Protein AF-A0A353BH36-F1 (afdb_monomer)

Structure (mmCIF, N/CA/C/O backbone):
data_AF-A0A353BH36-F1
#
_entry.id   AF-A0A353BH36-F1
#
loop_
_atom_site.group_PDB
_atom_site.id
_atom_site.type_symbol
_atom_site.label_atom_id
_atom_site.label_alt_id
_atom_site.label_comp_id
_at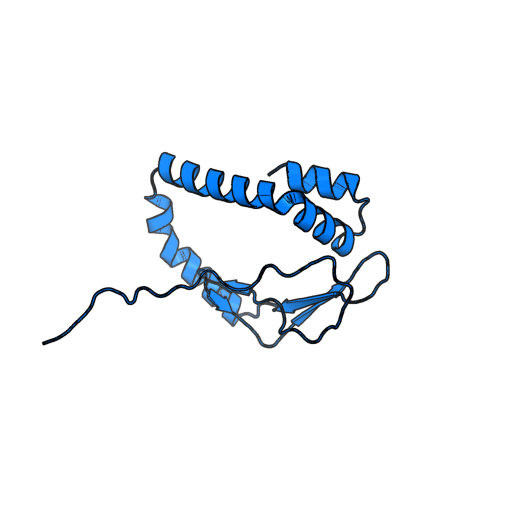om_site.label_asym_id
_atom_site.label_entity_id
_atom_site.label_seq_id
_atom_site.pdbx_PDB_ins_code
_atom_site.Cartn_x
_atom_site.Cartn_y
_atom_site.Cartn_z
_atom_site.occupancy
_atom_site.B_iso_or_equiv
_atom_site.auth_seq_id
_atom_site.auth_comp_id
_atom_site.auth_asym_id
_atom_site.auth_atom_id
_atom_site.pdbx_PDB_model_num
ATOM 1 N N . MET A 1 1 ? -20.982 -19.416 -39.577 1.00 35.62 1 MET A N 1
ATOM 2 C CA . MET A 1 1 ? -19.898 -19.765 -38.632 1.00 35.62 1 MET A CA 1
ATOM 3 C C . MET A 1 1 ? -19.247 -18.453 -38.212 1.00 35.62 1 MET A C 1
ATOM 5 O O . MET A 1 1 ? -18.626 -17.829 -39.051 1.00 35.62 1 MET A O 1
ATOM 9 N N . LEU A 1 2 ? -19.695 -17.855 -37.098 1.00 30.67 2 LEU A N 1
ATOM 10 C CA . LEU A 1 2 ? -19.092 -18.008 -35.753 1.00 30.67 2 LEU A CA 1
ATOM 11 C C . LEU A 1 2 ? -17.719 -17.292 -35.734 1.00 30.67 2 LEU A C 1
ATOM 13 O O . LEU A 1 2 ? -16.803 -17.806 -36.352 1.00 30.67 2 LEU A O 1
ATOM 17 N N . ARG A 1 3 ? -17.492 -16.140 -35.085 1.00 31.30 3 ARG A N 1
ATOM 18 C CA . ARG A 1 3 ? -18.034 -15.600 -33.825 1.00 31.30 3 ARG A CA 1
ATOM 19 C C . ARG A 1 3 ? -17.954 -14.065 -33.787 1.00 31.30 3 ARG A C 1
ATOM 21 O O . ARG A 1 3 ? -17.178 -13.445 -34.497 1.00 31.30 3 ARG A O 1
ATOM 28 N N . ASP A 1 4 ? -18.821 -13.527 -32.944 1.00 31.80 4 ASP A N 1
ATOM 29 C CA . ASP A 1 4 ? -19.150 -12.134 -32.667 1.00 31.80 4 ASP A CA 1
ATOM 30 C C . ASP A 1 4 ? -18.172 -11.564 -31.615 1.00 31.80 4 ASP A C 1
ATOM 32 O O . ASP A 1 4 ? -18.206 -11.978 -30.455 1.00 31.80 4 ASP A O 1
ATOM 36 N N . ASP A 1 5 ? -17.299 -10.629 -32.009 1.00 35.75 5 ASP A N 1
ATOM 37 C CA . ASP A 1 5 ? -16.297 -9.946 -31.159 1.00 35.75 5 ASP A CA 1
ATOM 38 C C . ASP A 1 5 ? -16.919 -8.864 -30.245 1.00 35.75 5 ASP A C 1
ATOM 40 O O . ASP A 1 5 ? -16.358 -7.798 -29.990 1.00 35.75 5 ASP A O 1
ATOM 44 N N . ARG A 1 6 ? -18.109 -9.144 -29.704 1.00 33.62 6 ARG A N 1
ATOM 45 C CA . ARG A 1 6 ? -18.840 -8.292 -28.746 1.00 33.62 6 ARG A CA 1
ATOM 46 C C . ARG A 1 6 ? -18.813 -8.837 -27.315 1.00 33.62 6 ARG A C 1
ATOM 48 O O . ARG A 1 6 ? -19.703 -8.549 -26.516 1.00 33.62 6 ARG A O 1
ATOM 55 N N . GLN A 1 7 ? -17.782 -9.607 -26.967 1.00 31.92 7 GLN A N 1
ATOM 56 C CA . GLN A 1 7 ? -17.589 -10.180 -25.629 1.00 31.92 7 GLN A CA 1
ATOM 57 C C . GLN A 1 7 ? -16.200 -9.884 -25.043 1.00 31.92 7 GLN A C 1
ATOM 59 O O . GLN A 1 7 ? -15.521 -10.766 -24.532 1.00 31.92 7 GLN A O 1
ATOM 64 N N . THR A 1 8 ? -15.787 -8.619 -25.010 1.00 34.72 8 THR A N 1
ATOM 65 C CA . THR A 1 8 ? -14.917 -8.137 -23.923 1.00 34.72 8 THR A CA 1
ATOM 66 C C . THR A 1 8 ? -15.793 -7.399 -22.924 1.00 34.72 8 THR A C 1
ATOM 68 O O . THR A 1 8 ? -16.012 -6.190 -22.946 1.00 34.72 8 THR A O 1
ATOM 71 N N . ALA A 1 9 ? -16.403 -8.236 -22.090 1.00 31.89 9 ALA A N 1
ATOM 72 C CA . ALA A 1 9 ? -17.323 -7.904 -21.030 1.00 31.89 9 ALA A CA 1
ATOM 73 C C . ALA A 1 9 ? -16.784 -6.796 -20.113 1.00 31.89 9 ALA A C 1
ATOM 75 O O . ALA A 1 9 ? -15.785 -6.962 -19.417 1.00 31.89 9 ALA A O 1
ATOM 76 N N . ARG A 1 10 ? -17.529 -5.689 -20.068 1.00 33.72 10 ARG A N 1
ATOM 77 C CA . ARG A 1 10 ? -18.144 -5.154 -18.842 1.00 33.72 10 ARG A CA 1
ATOM 78 C C . ARG A 1 10 ? -17.588 -5.781 -17.544 1.00 33.72 10 ARG A C 1
ATOM 80 O O . ARG A 1 10 ? -18.166 -6.726 -17.018 1.00 33.72 10 ARG A O 1
ATOM 87 N N . ARG A 1 11 ? -16.497 -5.233 -17.002 1.00 39.19 11 ARG A N 1
ATOM 88 C CA . ARG A 1 11 ? -16.078 -5.412 -15.596 1.00 39.19 11 ARG A CA 1
ATOM 89 C C . ARG A 1 11 ? -15.644 -4.061 -15.028 1.00 39.19 11 ARG A C 1
ATOM 91 O O . ARG A 1 11 ? -14.475 -3.835 -14.748 1.00 39.19 11 ARG A O 1
ATOM 98 N N . SER A 1 12 ? -16.592 -3.137 -14.921 1.00 37.59 12 SER A N 1
ATOM 99 C CA . SER A 1 12 ? -16.407 -1.844 -14.245 1.00 37.59 12 SER A CA 1
ATOM 100 C C . SER A 1 12 ? -17.542 -1.566 -13.255 1.00 37.59 12 SER A C 1
ATOM 102 O O . SER A 1 12 ? -17.963 -0.427 -13.087 1.00 37.59 12 SER A O 1
ATOM 104 N N . GLY A 1 13 ? -18.074 -2.621 -12.637 1.00 40.66 13 GLY A N 1
ATOM 105 C CA . GLY A 1 13 ? -19.010 -2.531 -11.522 1.00 40.66 13 GLY A CA 1
ATOM 106 C C . GLY A 1 13 ? -18.461 -3.333 -10.346 1.00 40.66 13 GLY A C 1
ATOM 107 O O . GLY A 1 13 ? -18.051 -4.469 -10.562 1.00 40.66 13 GLY A O 1
ATOM 108 N N . GLN A 1 14 ? -18.498 -2.728 -9.151 1.00 38.50 14 GLN A N 1
ATOM 109 C CA . GLN A 1 14 ? -18.040 -3.212 -7.8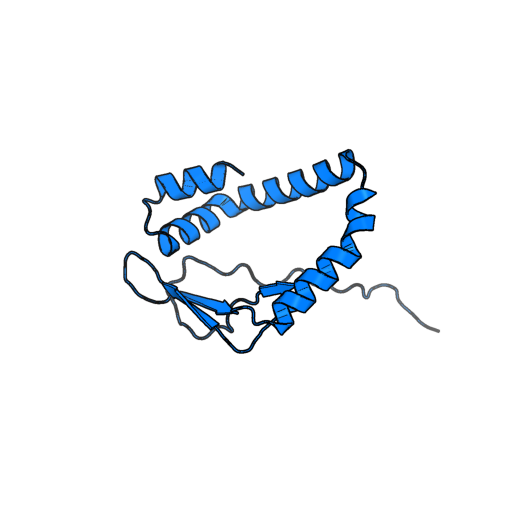30 1.00 38.50 14 GLN A CA 1
ATOM 110 C C . GLN A 1 14 ? -16.538 -2.964 -7.566 1.00 38.50 14 GLN A C 1
ATOM 112 O O . GLN A 1 14 ? -15.684 -3.447 -8.295 1.00 38.50 14 GLN A O 1
ATOM 117 N N . THR A 1 15 ? -16.108 -2.202 -6.553 1.00 40.12 15 THR A N 1
ATOM 118 C CA . THR A 1 15 ? -16.761 -1.863 -5.276 1.00 40.12 15 THR A CA 1
ATOM 119 C C . THR A 1 15 ? -16.186 -0.534 -4.773 1.00 40.12 15 THR A C 1
ATOM 121 O O . THR A 1 15 ? -15.035 -0.485 -4.342 1.00 40.12 15 THR A O 1
ATOM 124 N N . GLU A 1 16 ? -16.953 0.551 -4.837 1.00 38.50 16 GLU A N 1
ATOM 125 C CA . GLU A 1 16 ? -16.663 1.725 -4.012 1.00 38.50 16 GLU A CA 1
ATOM 126 C C . GLU A 1 16 ? -17.133 1.355 -2.603 1.00 38.50 16 GLU A C 1
ATOM 128 O O . GLU A 1 16 ? -18.327 1.341 -2.317 1.00 38.50 16 GLU A O 1
ATOM 133 N N . ARG A 1 17 ? -16.202 0.863 -1.777 1.00 54.22 17 ARG A N 1
ATOM 134 C CA . ARG A 1 17 ? -16.490 0.568 -0.373 1.00 54.22 17 ARG A CA 1
ATOM 135 C C . ARG A 1 17 ? -16.636 1.899 0.349 1.00 54.22 17 ARG A C 1
ATOM 137 O O . ARG A 1 17 ? -15.724 2.720 0.311 1.00 54.22 17 ARG A O 1
ATOM 144 N N . ASP A 1 18 ? -17.796 2.111 0.956 1.00 48.66 18 ASP A N 1
ATOM 145 C CA . ASP A 1 18 ? -18.054 3.282 1.779 1.00 48.66 18 ASP A CA 1
ATOM 146 C C . ASP A 1 18 ? -17.320 3.139 3.119 1.00 48.66 18 ASP A C 1
ATOM 148 O O . ASP A 1 18 ? -17.819 2.534 4.070 1.00 48.66 18 ASP A O 1
ATOM 152 N N . TRP A 1 19 ? -16.116 3.707 3.174 1.00 51.41 19 TRP A N 1
ATOM 153 C CA . TRP A 1 19 ? -15.245 3.738 4.351 1.00 51.41 19 TRP A CA 1
ATOM 154 C C . TRP A 1 19 ? -15.847 4.497 5.551 1.00 51.41 19 TRP A C 1
ATOM 156 O O . TRP A 1 19 ? -15.300 4.407 6.654 1.00 51.41 19 TRP A O 1
ATOM 166 N N . ASN A 1 20 ? -16.953 5.234 5.354 1.00 46.06 20 ASN A N 1
ATOM 167 C CA . ASN A 1 20 ? -17.661 5.981 6.400 1.00 46.06 20 ASN A CA 1
ATOM 168 C C . ASN A 1 20 ? -18.847 5.219 7.006 1.00 46.06 20 ASN A C 1
ATOM 170 O O . ASN A 1 20 ? -19.428 5.685 7.990 1.00 46.06 20 ASN A O 1
ATOM 174 N N . SER A 1 21 ? -19.213 4.056 6.465 1.00 49.47 21 SER A N 1
ATOM 175 C CA . SER A 1 21 ? -20.293 3.250 7.027 1.00 49.47 21 SER A CA 1
ATOM 176 C C . SER A 1 21 ? -19.784 2.461 8.239 1.00 49.47 21 SER A C 1
ATOM 178 O O . SER A 1 21 ? -19.097 1.449 8.129 1.00 49.47 21 SER A O 1
ATOM 180 N N . GLY A 1 22 ? -20.084 2.956 9.442 1.00 46.47 22 GLY A N 1
ATOM 181 C CA . GLY A 1 22 ? -19.910 2.193 10.677 1.00 46.47 22 GLY A CA 1
ATOM 182 C C . GLY A 1 22 ? -20.845 0.984 10.664 1.00 46.47 22 GLY A C 1
ATOM 183 O O . GLY A 1 22 ? -21.996 1.094 11.078 1.00 46.47 22 GLY A O 1
ATOM 184 N N . GLY A 1 23 ? -20.389 -0.154 10.134 1.00 37.62 23 GLY A N 1
ATOM 185 C CA . GLY A 1 23 ? -21.239 -1.330 9.974 1.00 37.62 23 GLY A CA 1
ATOM 186 C C . GLY A 1 23 ? -20.498 -2.623 9.629 1.00 37.62 23 GLY A C 1
ATOM 187 O O . GLY A 1 23 ? -20.021 -2.790 8.518 1.00 37.62 23 GLY A O 1
ATOM 188 N N . SER A 1 24 ? -20.540 -3.555 10.587 1.00 37.44 24 SER A N 1
ATOM 189 C CA . SER A 1 24 ? -20.409 -5.021 10.487 1.00 37.44 24 SER A CA 1
ATOM 190 C C . SER A 1 24 ? -19.157 -5.629 9.821 1.00 37.44 24 SER A C 1
ATOM 192 O O . SER A 1 24 ? -19.014 -5.687 8.604 1.00 37.44 24 SER A O 1
ATOM 194 N N . ILE A 1 25 ? -18.343 -6.254 10.677 1.00 48.50 25 ILE A N 1
ATOM 195 C CA . ILE A 1 25 ? -17.156 -7.109 10.459 1.00 48.50 25 ILE A CA 1
ATOM 196 C C . ILE A 1 25 ? -17.364 -8.383 9.596 1.00 48.50 25 ILE A C 1
ATOM 198 O O . ILE A 1 25 ? -16.637 -9.358 9.749 1.00 48.50 25 ILE A O 1
ATOM 202 N N . MET A 1 26 ? -18.353 -8.433 8.700 1.00 44.47 26 MET A N 1
ATOM 203 C CA . MET A 1 26 ? -18.724 -9.661 7.965 1.00 44.47 26 MET A CA 1
ATOM 204 C C . MET A 1 26 ? -18.244 -9.710 6.504 1.00 44.47 26 MET A C 1
ATOM 206 O O . MET A 1 26 ? -18.676 -10.572 5.736 1.00 44.47 26 MET A O 1
ATOM 210 N N . ALA A 1 27 ? -17.346 -8.814 6.089 1.00 56.03 27 ALA A N 1
ATOM 211 C CA . ALA A 1 27 ? -16.743 -8.855 4.759 1.00 56.03 27 ALA A CA 1
ATOM 212 C C . ALA A 1 27 ? -15.368 -9.541 4.807 1.00 56.03 27 ALA A C 1
ATOM 214 O O . ALA A 1 27 ? -14.529 -9.216 5.639 1.00 56.03 27 ALA A O 1
ATOM 215 N N . LYS A 1 28 ? -15.146 -10.493 3.890 1.00 75.25 28 LYS A N 1
ATOM 216 C CA . LYS A 1 28 ? -13.861 -11.167 3.627 1.00 75.25 28 LYS A CA 1
ATOM 217 C C . LYS A 1 28 ? -12.682 -10.194 3.789 1.00 75.25 28 LYS A C 1
ATOM 219 O O . LYS A 1 28 ? -12.682 -9.149 3.134 1.00 75.25 28 LYS A O 1
ATOM 224 N N . ALA A 1 29 ? -11.686 -10.580 4.593 1.00 89.06 29 ALA A N 1
ATOM 225 C CA . ALA A 1 29 ? -10.499 -9.768 4.854 1.00 89.06 29 ALA A CA 1
ATOM 226 C C . ALA A 1 29 ? -9.894 -9.209 3.561 1.00 89.06 29 ALA A C 1
ATOM 228 O O . ALA A 1 29 ? -9.795 -9.910 2.542 1.00 89.06 29 ALA A O 1
ATOM 229 N N . ILE A 1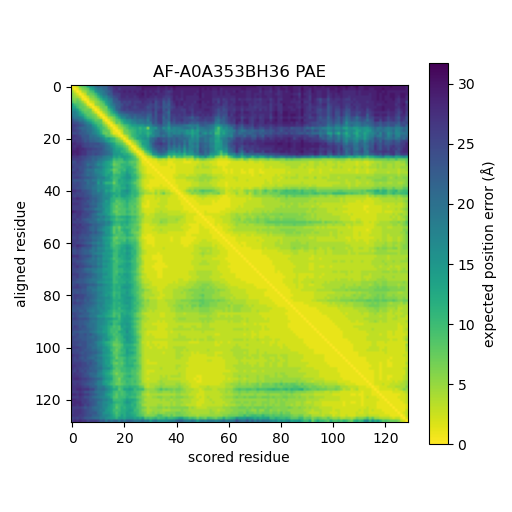 30 ? -9.471 -7.948 3.621 1.00 93.62 30 ILE A N 1
ATOM 230 C CA . ILE A 1 30 ? -8.825 -7.247 2.520 1.00 93.62 30 ILE A CA 1
ATOM 231 C C . ILE A 1 30 ? -7.632 -8.101 2.053 1.00 93.62 30 ILE A C 1
ATOM 233 O O . ILE A 1 30 ? -6.765 -8.463 2.861 1.00 93.62 30 ILE A O 1
ATOM 237 N N . PRO A 1 31 ? -7.601 -8.493 0.767 1.00 95.00 31 PRO A N 1
ATOM 238 C CA . PRO A 1 31 ? -6.520 -9.301 0.225 1.00 95.00 31 PRO A CA 1
ATOM 239 C C . PRO A 1 31 ? -5.228 -8.490 0.162 1.00 95.00 31 PRO A C 1
ATOM 241 O O . PRO A 1 31 ? -5.251 -7.275 -0.038 1.00 95.00 31 PRO A O 1
A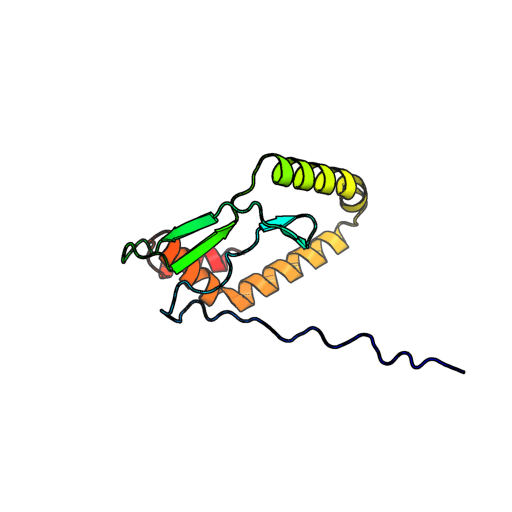TOM 244 N N . MET A 1 32 ? -4.092 -9.180 0.225 1.00 95.56 32 MET A N 1
ATOM 245 C CA . MET A 1 32 ? -2.846 -8.599 -0.275 1.00 95.56 32 MET A CA 1
ATOM 246 C C . MET A 1 32 ? -2.813 -8.710 -1.805 1.00 95.56 32 MET A C 1
ATOM 248 O O . MET A 1 32 ? -3.488 -9.563 -2.388 1.00 95.56 32 MET A O 1
ATOM 252 N N . LEU A 1 33 ? -2.023 -7.864 -2.463 1.00 97.12 33 LEU A N 1
ATOM 253 C CA . LEU A 1 33 ? -1.855 -7.901 -3.915 1.00 97.12 33 LEU A CA 1
ATOM 254 C C . LEU A 1 33 ? -0.456 -8.397 -4.278 1.00 97.12 33 LEU A C 1
ATOM 256 O O . LEU A 1 33 ? 0.538 -7.768 -3.926 1.00 97.12 33 LEU A O 1
ATOM 260 N N . ILE A 1 34 ? -0.388 -9.492 -5.036 1.00 96.75 34 ILE A N 1
ATOM 261 C CA . ILE A 1 34 ? 0.854 -10.058 -5.576 1.00 96.75 34 ILE A CA 1
ATOM 262 C C . ILE A 1 34 ? 0.722 -10.111 -7.096 1.00 96.75 34 ILE A C 1
ATOM 264 O O . ILE A 1 34 ? -0.192 -10.737 -7.630 1.00 96.75 34 ILE A O 1
ATOM 268 N N . ALA A 1 35 ? 1.610 -9.411 -7.809 1.00 94.75 35 ALA A N 1
ATOM 269 C CA . ALA A 1 35 ? 1.576 -9.299 -9.274 1.00 94.75 35 ALA A CA 1
ATOM 270 C C . ALA A 1 35 ? 0.207 -8.848 -9.841 1.00 94.75 35 ALA A C 1
ATOM 272 O O . ALA A 1 35 ? -0.239 -9.326 -10.885 1.00 94.75 35 ALA A O 1
ATOM 273 N N . GLY A 1 36 ? -0.490 -7.955 -9.128 1.00 94.50 36 GLY A N 1
ATOM 274 C CA . GLY A 1 36 ? -1.816 -7.456 -9.516 1.00 94.50 36 GLY A CA 1
ATOM 275 C C . GLY A 1 36 ? -2.973 -8.435 -9.281 1.00 94.50 36 GLY A C 1
ATOM 276 O O . GLY A 1 36 ? -4.068 -8.202 -9.788 1.00 94.50 36 GLY A O 1
ATOM 277 N N . ARG A 1 37 ? -2.754 -9.524 -8.533 1.00 95.56 37 ARG A N 1
ATOM 278 C CA . ARG A 1 37 ? -3.786 -10.503 -8.165 1.00 95.56 37 ARG A CA 1
ATOM 279 C C . ARG A 1 37 ? -3.976 -10.547 -6.655 1.00 95.56 37 ARG A C 1
ATOM 281 O O . ARG A 1 37 ? -3.018 -10.366 -5.907 1.00 95.56 37 ARG A O 1
ATOM 288 N N . GLU A 1 38 ? -5.207 -10.802 -6.228 1.00 95.50 38 GLU A N 1
ATOM 289 C CA . GLU A 1 38 ? -5.529 -11.035 -4.820 1.00 95.50 38 GLU A CA 1
ATOM 290 C C . GLU A 1 38 ? -4.843 -12.308 -4.312 1.00 95.50 38 GLU A C 1
ATOM 292 O O . GLU A 1 38 ? -4.872 -13.343 -4.981 1.00 95.50 38 GLU A O 1
ATOM 297 N N . ALA A 1 39 ? -4.264 -12.232 -3.117 1.00 93.31 39 ALA A N 1
ATOM 298 C CA . ALA A 1 39 ? -3.689 -13.360 -2.401 1.00 93.31 39 ALA A CA 1
ATOM 299 C C . ALA A 1 39 ? -4.153 -13.369 -0.935 1.00 93.31 39 ALA A C 1
ATOM 301 O O . ALA A 1 39 ? -4.406 -12.323 -0.328 1.00 93.31 39 ALA A O 1
ATOM 302 N N . HIS A 1 40 ? -4.258 -14.574 -0.373 1.00 92.19 40 HIS A N 1
ATOM 303 C CA . HIS A 1 40 ? -4.659 -14.824 1.009 1.00 92.19 40 HIS A CA 1
ATOM 304 C C . HIS A 1 40 ? -3.797 -15.942 1.591 1.00 92.19 40 HIS A C 1
ATOM 306 O O . HIS A 1 40 ? -3.647 -16.987 0.968 1.00 92.19 40 HIS A O 1
ATOM 312 N N . SER A 1 41 ? -3.294 -15.743 2.804 1.00 88.06 41 SER A N 1
ATOM 313 C CA . SER A 1 41 ? -2.488 -16.725 3.546 1.00 88.06 41 SER A CA 1
ATOM 314 C C . SER A 1 41 ? -3.300 -17.514 4.586 1.00 88.06 41 SER A C 1
ATOM 316 O O . SER A 1 41 ? -2.757 -18.344 5.311 1.00 88.06 41 SER A O 1
ATOM 318 N N . GLY A 1 42 ? -4.591 -17.192 4.738 1.00 85.69 42 GLY A N 1
ATOM 319 C CA . GLY A 1 42 ? -5.449 -17.684 5.822 1.00 85.69 42 GLY A CA 1
ATOM 320 C C . GLY A 1 42 ? -5.226 -17.000 7.179 1.00 85.69 42 GLY A C 1
ATOM 321 O O . GLY A 1 42 ? -6.033 -17.197 8.081 1.00 85.69 42 GLY A O 1
ATOM 322 N N . LYS A 1 43 ? -4.180 -16.174 7.330 1.00 92.62 43 LYS A N 1
ATOM 323 C CA . LYS A 1 43 ? -3.968 -15.326 8.513 1.00 92.62 43 LYS A CA 1
ATOM 324 C C . LYS A 1 43 ? -4.469 -13.912 8.248 1.00 92.62 43 LYS A C 1
ATOM 326 O O . LYS A 1 43 ? -4.175 -13.344 7.193 1.00 92.62 43 LYS A O 1
ATOM 331 N N . THR A 1 44 ? -5.164 -13.335 9.220 1.00 95.12 44 THR A N 1
ATOM 332 C CA . THR A 1 44 ? -5.670 -11.961 9.156 1.00 95.12 44 THR A CA 1
ATOM 333 C C . THR A 1 44 ? -5.212 -11.142 10.361 1.00 95.12 44 THR A C 1
ATOM 335 O O . THR A 1 44 ? -4.780 -11.691 11.378 1.00 95.12 44 THR A O 1
ATOM 338 N N . LEU A 1 45 ? -5.246 -9.820 10.214 1.00 94.50 45 LEU A N 1
ATOM 339 C CA . LEU A 1 45 ? -4.969 -8.848 11.264 1.00 94.50 45 LEU A CA 1
ATOM 340 C C . LEU A 1 45 ? -6.115 -7.827 11.296 1.00 94.50 45 LEU A C 1
ATOM 342 O O . LEU A 1 45 ? -6.399 -7.232 10.252 1.00 94.50 45 LEU A O 1
ATOM 346 N N . PRO A 1 46 ? -6.758 -7.595 12.454 1.00 94.62 46 PRO A N 1
ATOM 347 C CA . PRO A 1 46 ? -7.751 -6.540 12.578 1.00 94.62 46 PRO A CA 1
ATOM 348 C C . PRO A 1 46 ? -7.085 -5.162 12.523 1.00 94.62 46 PRO A C 1
ATOM 350 O O . PRO A 1 46 ? -6.062 -4.918 13.168 1.00 94.62 46 PRO A O 1
ATOM 353 N N . VAL A 1 47 ? -7.697 -4.247 11.779 1.00 94.06 47 VAL A N 1
ATOM 354 C CA . VAL A 1 47 ? -7.341 -2.828 11.754 1.00 94.06 47 VAL A CA 1
ATOM 355 C C . VAL A 1 47 ? -8.279 -2.099 12.703 1.00 94.06 47 VAL A C 1
ATOM 357 O O . VAL A 1 47 ? -9.502 -2.154 12.560 1.00 94.06 47 VAL A O 1
ATOM 360 N N . LEU A 1 48 ? -7.691 -1.451 13.704 1.00 93.81 48 LEU A N 1
ATOM 361 C CA . LEU A 1 48 ? -8.427 -0.811 14.788 1.00 93.81 48 LEU A CA 1
ATOM 362 C C . LEU A 1 48 ? -8.592 0.679 14.529 1.00 93.81 48 LEU A C 1
ATOM 364 O O . LEU A 1 48 ? -7.643 1.353 14.124 1.00 93.81 48 LEU A O 1
ATOM 368 N N . ASP A 1 49 ? -9.772 1.194 14.846 1.00 92.62 49 ASP A N 1
ATOM 369 C CA . ASP A 1 49 ? -10.003 2.621 14.973 1.00 92.62 49 ASP A CA 1
ATOM 370 C C . ASP A 1 49 ? -9.320 3.085 16.262 1.00 92.62 49 ASP A C 1
ATOM 372 O O . ASP A 1 49 ? -9.655 2.632 17.355 1.00 92.62 49 ASP A O 1
ATOM 376 N N . LYS A 1 50 ? -8.316 3.958 16.163 1.00 92.62 50 LYS A N 1
ATOM 377 C CA . LYS A 1 50 ? -7.543 4.394 17.339 1.00 92.62 50 LYS A CA 1
ATOM 378 C C . LYS A 1 50 ? -8.342 5.267 18.297 1.00 92.62 50 LYS A C 1
ATOM 380 O O . LYS A 1 50 ? -7.891 5.458 19.425 1.00 92.62 50 LYS A O 1
ATOM 385 N N . TYR A 1 51 ? -9.478 5.808 17.861 1.00 91.31 51 TYR A N 1
ATOM 386 C CA . TYR A 1 51 ? -10.340 6.607 18.718 1.00 91.31 51 TYR A CA 1
ATOM 387 C C . TYR A 1 51 ? -11.261 5.732 19.572 1.00 91.31 51 TYR A C 1
ATOM 389 O O . TYR A 1 51 ? -11.343 5.952 20.779 1.00 91.31 51 TYR A O 1
ATOM 397 N N . THR A 1 52 ? -11.929 4.736 18.978 1.00 92.88 52 THR A N 1
ATOM 398 C CA . THR A 1 52 ? -12.874 3.876 19.720 1.00 92.88 52 THR A CA 1
ATOM 399 C C . THR A 1 52 ? -12.238 2.595 20.258 1.00 92.88 52 THR A C 1
ATOM 401 O O . THR A 1 52 ? -12.699 2.055 21.259 1.00 92.88 52 THR A O 1
ATOM 404 N N . GLY A 1 53 ? -11.164 2.120 19.625 1.00 92.06 53 GLY A N 1
ATOM 405 C CA . GLY A 1 53 ? -10.541 0.823 19.889 1.00 92.06 53 GLY A CA 1
ATOM 406 C C . GLY A 1 53 ? -11.184 -0.342 19.130 1.00 92.06 53 GLY A C 1
ATOM 407 O O . GLY A 1 53 ? -10.659 -1.455 19.186 1.00 92.06 53 GLY A O 1
ATOM 408 N N . ASP A 1 54 ? -12.276 -0.105 18.403 1.00 92.88 54 ASP A N 1
ATOM 409 C CA . ASP A 1 54 ? -12.995 -1.152 17.679 1.00 92.88 54 ASP A CA 1
ATOM 410 C C . ASP A 1 54 ? -12.290 -1.514 16.371 1.00 92.88 54 ASP A C 1
ATOM 412 O O . ASP A 1 54 ? -11.740 -0.658 15.672 1.00 92.88 54 ASP A O 1
ATOM 416 N N . ALA A 1 55 ? -12.349 -2.791 15.997 1.00 92.38 55 ALA A N 1
ATOM 417 C CA . ALA A 1 55 ? -11.939 -3.217 14.667 1.00 92.38 55 ALA A CA 1
ATOM 418 C C . ALA A 1 55 ? -12.950 -2.725 13.625 1.00 92.38 55 ALA A C 1
ATOM 420 O O . ALA A 1 55 ? -14.153 -2.942 13.773 1.00 92.38 55 ALA A O 1
ATOM 421 N N . PHE A 1 56 ? -12.458 -2.092 12.560 1.00 89.12 56 PHE A N 1
ATOM 422 C CA . PHE A 1 56 ? -13.302 -1.647 11.448 1.00 89.12 56 PHE A CA 1
ATOM 423 C C . PHE A 1 56 ? -12.996 -2.347 10.125 1.00 89.12 56 PHE A C 1
ATOM 425 O O . PHE A 1 56 ? -13.826 -2.300 9.226 1.00 89.12 56 PHE A O 1
ATOM 432 N N . GLU A 1 57 ? -11.847 -3.012 10.016 1.00 91.44 57 GLU A N 1
ATOM 433 C CA . GLU A 1 57 ? -11.455 -3.823 8.862 1.00 91.44 57 GLU A CA 1
ATOM 434 C C . GLU A 1 57 ? -10.580 -5.003 9.310 1.00 91.44 57 GLU A C 1
ATOM 436 O O . GLU A 1 57 ? -10.022 -5.002 10.409 1.00 91.44 57 GLU A O 1
ATOM 441 N N . GLU A 1 58 ? -10.406 -5.988 8.429 1.00 93.50 58 GLU A N 1
ATOM 442 C CA . GLU A 1 58 ? -9.389 -7.034 8.564 1.00 93.50 58 GLU A CA 1
ATOM 443 C C . GLU A 1 58 ? -8.525 -7.105 7.305 1.00 93.50 58 GLU A C 1
ATOM 445 O O . GLU A 1 58 ? -9.039 -7.057 6.188 1.00 93.50 58 GLU A O 1
ATOM 450 N N . VAL A 1 59 ? -7.212 -7.275 7.465 1.00 95.06 59 VAL A N 1
ATOM 451 C CA . VAL A 1 59 ? -6.259 -7.404 6.351 1.00 95.06 59 VAL A CA 1
ATOM 452 C C . VAL A 1 59 ? -5.582 -8.768 6.358 1.00 95.06 59 VAL A C 1
ATOM 454 O O . VAL A 1 59 ? -5.301 -9.330 7.414 1.00 95.06 59 VAL A O 1
ATOM 457 N N . SER A 1 60 ? -5.293 -9.314 5.177 1.00 95.75 60 SER A N 1
ATOM 458 C CA . SER A 1 60 ? -4.533 -10.563 5.047 1.00 95.75 60 SER A CA 1
ATOM 459 C C . SER A 1 60 ? -3.057 -10.343 5.406 1.00 95.75 60 SER A C 1
ATOM 461 O O . SER A 1 60 ? -2.434 -9.397 4.927 1.00 95.75 60 SER A O 1
ATOM 463 N N . VAL A 1 61 ? -2.469 -11.243 6.197 1.00 95.69 61 VAL A N 1
ATOM 464 C CA . VAL A 1 61 ? -1.066 -11.156 6.645 1.00 95.69 61 VAL A CA 1
ATOM 465 C C . VAL A 1 61 ? -0.196 -12.104 5.832 1.00 95.69 61 VAL A C 1
ATOM 467 O O . VAL A 1 61 ? -0.423 -13.309 5.861 1.00 95.69 61 VAL A O 1
ATOM 470 N N . ALA A 1 62 ? 0.813 -11.601 5.125 1.00 95.62 62 ALA A N 1
ATOM 471 C CA . ALA A 1 62 ? 1.688 -12.446 4.308 1.00 95.62 62 ALA A CA 1
ATOM 472 C C . ALA A 1 62 ? 2.445 -13.493 5.149 1.00 95.62 62 ALA A C 1
ATOM 474 O O . ALA A 1 62 ? 3.013 -13.172 6.196 1.00 95.62 62 ALA A O 1
ATOM 475 N N . GLY A 1 63 ? 2.458 -14.746 4.683 1.00 95.81 63 GLY A N 1
ATOM 476 C CA . GLY A 1 63 ? 3.350 -15.792 5.172 1.00 95.81 63 GLY A CA 1
ATOM 477 C C . GLY A 1 63 ? 4.602 -15.930 4.29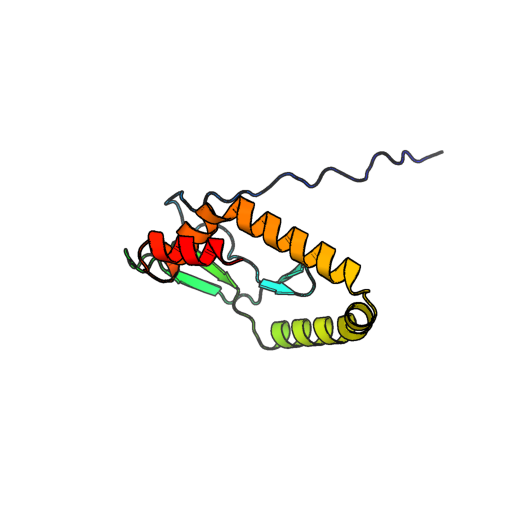6 1.00 95.81 63 GLY A C 1
ATOM 478 O O . GLY A 1 63 ? 4.740 -15.230 3.291 1.00 95.81 63 GLY A O 1
ATOM 479 N N . PRO A 1 64 ? 5.516 -16.860 4.635 1.00 96.44 64 PRO A N 1
ATOM 480 C CA . PRO A 1 64 ? 6.725 -17.096 3.844 1.00 96.44 64 PRO A CA 1
ATOM 481 C C . PRO A 1 64 ? 6.434 -17.398 2.368 1.00 96.44 64 PRO A C 1
ATOM 483 O O . PRO A 1 64 ? 7.109 -16.873 1.491 1.00 96.44 64 PRO A O 1
ATOM 486 N N . ALA A 1 65 ? 5.390 -18.181 2.078 1.00 95.81 65 ALA A N 1
ATOM 487 C CA . ALA A 1 65 ? 5.022 -18.531 0.707 1.00 95.81 65 ALA A CA 1
ATOM 488 C C . ALA A 1 65 ? 4.586 -17.308 -0.118 1.00 95.81 65 ALA A C 1
ATOM 490 O O . ALA A 1 65 ? 4.995 -17.166 -1.268 1.00 95.81 65 ALA A O 1
ATOM 491 N N . GLU A 1 66 ? 3.791 -16.407 0.461 1.00 97.00 66 GLU A N 1
ATOM 492 C CA . GLU A 1 66 ? 3.349 -15.179 -0.210 1.00 97.00 66 GLU A CA 1
ATOM 493 C C . GLU A 1 66 ? 4.518 -14.213 -0.438 1.00 97.00 66 GLU A C 1
ATOM 495 O O . GLU A 1 66 ? 4.596 -13.576 -1.489 1.00 97.00 66 GLU A O 1
ATOM 500 N N . VAL A 1 67 ? 5.458 -14.140 0.509 1.00 96.94 67 VAL A N 1
ATOM 501 C CA . VAL A 1 67 ? 6.684 -13.342 0.357 1.00 96.94 67 VAL A CA 1
ATOM 502 C C . VAL A 1 67 ? 7.535 -13.873 -0.797 1.00 96.94 67 VAL A C 1
ATOM 504 O O . VAL A 1 67 ? 7.906 -13.097 -1.676 1.00 96.94 67 VAL A O 1
ATOM 507 N N . GLU A 1 68 ? 7.775 -15.184 -0.863 1.00 97.75 68 GLU A N 1
ATOM 508 C CA . GLU A 1 68 ? 8.508 -15.808 -1.975 1.00 97.75 68 GLU A CA 1
ATOM 509 C C . GLU A 1 68 ? 7.814 -15.571 -3.326 1.00 97.75 68 GLU A C 1
ATOM 511 O O . GLU A 1 68 ? 8.460 -15.234 -4.321 1.00 97.75 68 GLU A O 1
ATOM 516 N N . GLN A 1 69 ? 6.481 -15.666 -3.374 1.00 96.88 69 GLN A N 1
ATOM 517 C CA . GLN A 1 69 ? 5.709 -15.352 -4.580 1.00 96.88 69 GLN A CA 1
ATOM 518 C C . GLN A 1 69 ? 5.869 -13.886 -5.003 1.00 96.88 69 GLN A C 1
ATOM 520 O O . GLN A 1 69 ? 6.039 -13.607 -6.194 1.00 96.88 69 GLN A O 1
ATOM 525 N N . ALA A 1 70 ? 5.833 -12.951 -4.049 1.00 97.50 70 ALA A N 1
ATOM 526 C CA . ALA A 1 70 ? 6.023 -11.529 -4.311 1.00 97.50 70 ALA A CA 1
ATOM 527 C C . ALA A 1 70 ? 7.436 -11.224 -4.825 1.00 97.50 70 ALA A C 1
ATOM 529 O O . ALA A 1 70 ? 7.577 -10.503 -5.815 1.00 97.50 70 ALA A O 1
ATOM 530 N N . LEU A 1 71 ? 8.466 -11.823 -4.222 1.00 98.19 71 LEU A N 1
ATOM 531 C CA . LEU A 1 71 ? 9.857 -11.681 -4.655 1.00 98.19 71 LEU A CA 1
ATOM 532 C C . LEU A 1 71 ? 10.069 -12.246 -6.061 1.00 98.19 71 LEU A C 1
ATOM 534 O O . LEU A 1 71 ? 10.602 -11.559 -6.933 1.00 98.19 71 LEU A O 1
ATOM 538 N N . ALA A 1 72 ? 9.579 -13.458 -6.321 1.00 98.00 72 ALA A N 1
ATOM 539 C CA . ALA A 1 72 ? 9.679 -14.077 -7.637 1.00 98.00 72 ALA A CA 1
ATOM 540 C C . ALA A 1 72 ? 8.947 -13.261 -8.718 1.00 98.00 72 ALA A C 1
ATOM 542 O O . ALA A 1 72 ? 9.420 -13.162 -9.852 1.00 98.00 72 ALA A O 1
ATOM 543 N N . ALA A 1 73 ? 7.796 -12.666 -8.393 1.00 97.62 73 ALA A N 1
ATOM 544 C CA . ALA A 1 73 ? 7.072 -11.783 -9.305 1.00 97.62 73 ALA A CA 1
ATOM 545 C C . ALA A 1 73 ? 7.818 -10.466 -9.571 1.00 97.62 73 ALA A C 1
ATOM 547 O O . ALA A 1 73 ? 7.844 -9.997 -10.715 1.00 97.62 73 ALA A O 1
ATOM 548 N N . ALA A 1 74 ? 8.433 -9.882 -8.540 1.00 97.38 74 ALA A N 1
ATOM 549 C CA . ALA A 1 74 ? 9.236 -8.673 -8.666 1.00 97.38 74 ALA A CA 1
ATOM 550 C C . ALA A 1 74 ? 10.462 -8.911 -9.561 1.00 97.38 74 ALA A C 1
ATOM 552 O O . ALA A 1 74 ? 10.671 -8.148 -10.505 1.00 97.38 74 ALA A O 1
ATOM 553 N N . GLU A 1 75 ? 11.203 -10.005 -9.347 1.00 98.06 75 GLU A N 1
ATOM 554 C CA . GLU A 1 75 ? 12.378 -10.340 -10.164 1.00 98.06 75 GLU A CA 1
ATOM 555 C C . GLU A 1 75 ? 12.001 -10.559 -11.633 1.00 98.06 75 GLU A C 1
ATOM 557 O O . GLU A 1 75 ? 12.613 -9.983 -12.530 1.00 98.06 75 GLU A O 1
ATOM 562 N N . LYS A 1 76 ? 10.915 -11.297 -11.901 1.00 97.50 76 LYS A N 1
ATOM 563 C CA . LYS A 1 76 ? 10.404 -11.491 -13.271 1.00 97.50 76 LYS A CA 1
ATOM 564 C C . LYS A 1 76 ? 10.015 -10.181 -13.961 1.00 97.50 76 LYS A C 1
ATOM 566 O O . LYS A 1 76 ? 10.079 -10.092 -15.182 1.00 97.50 76 LYS A O 1
ATOM 571 N N . SER A 1 77 ? 9.602 -9.172 -13.196 1.00 96.12 77 SER A N 1
ATOM 572 C CA . SER A 1 77 ? 9.186 -7.867 -13.727 1.00 96.12 77 SER A CA 1
ATOM 573 C C . SER A 1 77 ? 10.355 -6.890 -13.902 1.00 96.12 77 SER A C 1
ATOM 575 O O . SER A 1 77 ? 10.175 -5.824 -14.496 1.00 96.12 77 SER A O 1
ATOM 577 N N . ARG A 1 78 ? 11.551 -7.232 -13.403 1.00 96.75 78 ARG A N 1
ATOM 578 C CA . ARG A 1 78 ? 12.715 -6.339 -13.328 1.00 96.75 78 ARG A CA 1
ATOM 579 C C . ARG A 1 78 ? 13.138 -5.808 -14.694 1.00 96.75 78 ARG A C 1
ATOM 581 O O . ARG A 1 78 ? 13.297 -4.601 -14.855 1.00 96.75 78 ARG A O 1
ATOM 588 N N . GLU A 1 79 ? 13.290 -6.688 -15.680 1.00 97.06 79 GLU A N 1
ATOM 589 C CA . GLU A 1 79 ? 13.736 -6.307 -17.027 1.00 97.06 79 GLU A CA 1
ATOM 590 C C . GLU A 1 79 ? 12.698 -5.444 -17.757 1.00 97.06 79 GLU A C 1
ATOM 592 O O . GLU A 1 79 ? 13.036 -4.409 -18.336 1.00 97.06 79 GLU A O 1
ATOM 597 N N . ALA A 1 80 ? 11.417 -5.809 -17.660 1.00 95.38 80 ALA A N 1
ATOM 598 C CA . ALA A 1 80 ? 10.323 -5.035 -18.243 1.00 95.38 80 ALA A CA 1
ATOM 599 C C . ALA A 1 80 ? 10.240 -3.620 -17.640 1.00 95.38 80 ALA A C 1
ATOM 601 O O . ALA A 1 80 ? 10.059 -2.642 -18.362 1.00 95.38 80 ALA A O 1
ATOM 602 N N . MET A 1 81 ? 10.428 -3.487 -16.323 1.00 94.44 81 MET A N 1
ATOM 603 C CA . MET A 1 81 ? 10.464 -2.178 -15.661 1.00 94.44 81 MET A CA 1
ATOM 604 C C . MET A 1 81 ? 11.722 -1.375 -16.012 1.00 94.44 81 MET A C 1
ATOM 606 O O . MET A 1 81 ? 11.632 -0.161 -16.200 1.00 94.44 81 MET A O 1
ATOM 610 N N . ALA A 1 82 ? 12.880 -2.031 -16.139 1.00 95.88 82 ALA A N 1
ATOM 611 C CA . ALA A 1 82 ? 14.138 -1.381 -16.511 1.00 95.88 82 ALA A CA 1
ATOM 612 C C . ALA A 1 82 ? 14.106 -0.815 -17.941 1.00 95.88 82 ALA A C 1
ATOM 614 O O . ALA A 1 82 ? 14.634 0.267 -18.196 1.00 95.88 82 ALA A O 1
ATOM 615 N N . THR A 1 83 ? 13.449 -1.522 -18.861 1.00 97.19 83 THR A N 1
ATOM 616 C CA . THR A 1 83 ? 13.315 -1.128 -20.274 1.00 97.19 83 THR A CA 1
ATOM 617 C C . THR A 1 83 ? 12.164 -0.151 -20.530 1.00 97.19 83 THR A C 1
ATOM 619 O O . THR A 1 83 ? 12.103 0.461 -21.598 1.00 97.19 83 THR A O 1
ATOM 622 N N . LEU A 1 84 ? 11.268 0.058 -19.558 1.00 96.94 84 LEU A N 1
ATOM 623 C CA . LEU A 1 84 ? 10.128 0.961 -19.687 1.00 96.94 84 LEU A CA 1
ATOM 624 C C . LEU A 1 84 ? 10.599 2.418 -19.875 1.00 96.94 84 LEU A C 1
ATOM 626 O O . LEU A 1 84 ? 11.239 2.960 -18.970 1.00 96.94 84 LEU A O 1
ATOM 630 N N . PRO A 1 85 ? 10.262 3.108 -20.984 1.00 97.94 85 PRO A N 1
ATOM 631 C CA . PRO A 1 85 ? 10.723 4.473 -21.228 1.00 97.94 85 PRO A CA 1
ATOM 632 C C . PRO A 1 85 ? 10.295 5.467 -20.141 1.00 97.94 85 PRO A C 1
ATOM 634 O O . PRO A 1 85 ? 9.189 5.390 -19.602 1.00 97.94 85 PRO A O 1
ATOM 637 N N . ALA A 1 86 ? 11.137 6.469 -19.868 1.00 97.50 86 ALA A N 1
ATOM 638 C CA . ALA A 1 86 ? 10.895 7.452 -18.806 1.00 97.50 86 ALA A CA 1
ATOM 639 C C . ALA A 1 86 ? 9.546 8.182 -18.936 1.00 97.50 86 ALA A C 1
ATOM 641 O O . ALA A 1 86 ? 8.857 8.386 -17.937 1.00 97.50 86 ALA A O 1
ATOM 642 N N . HIS A 1 87 ? 9.130 8.521 -20.161 1.00 97.38 87 HIS A N 1
ATOM 643 C CA . HIS A 1 87 ? 7.845 9.181 -20.401 1.00 97.38 87 HIS A CA 1
ATOM 644 C C . HIS A 1 87 ? 6.651 8.276 -20.054 1.00 97.38 87 HIS A C 1
ATOM 646 O O . HIS A 1 87 ? 5.688 8.759 -19.466 1.00 97.38 87 HIS A O 1
ATOM 652 N N . LYS A 1 88 ? 6.734 6.963 -20.321 1.00 98.06 88 LYS A N 1
ATOM 653 C CA . LYS A 1 88 ? 5.700 5.991 -19.930 1.00 98.06 88 LYS A CA 1
ATOM 654 C C . LYS A 1 88 ? 5.644 5.781 -18.425 1.00 98.06 88 LYS A C 1
ATOM 656 O O . LYS A 1 88 ? 4.554 5.749 -17.863 1.00 98.06 88 LYS A O 1
ATOM 661 N N . ARG A 1 89 ? 6.797 5.729 -17.751 1.00 97.00 89 ARG A N 1
ATOM 662 C CA . ARG A 1 89 ? 6.834 5.717 -16.277 1.00 97.00 89 ARG A CA 1
ATOM 663 C C . ARG A 1 89 ? 6.159 6.959 -15.698 1.00 97.00 89 ARG A C 1
ATOM 665 O O . ARG A 1 89 ? 5.337 6.844 -14.796 1.00 97.00 89 ARG A O 1
ATOM 672 N N . SER A 1 90 ? 6.468 8.133 -16.250 1.00 97.56 90 SER A N 1
ATOM 673 C CA . SER A 1 90 ? 5.858 9.395 -15.827 1.00 97.56 90 SER A CA 1
ATOM 674 C C . SER A 1 90 ? 4.345 9.415 -16.060 1.00 97.56 90 SER A C 1
ATOM 676 O O . SER A 1 90 ? 3.607 9.842 -15.178 1.00 97.56 90 SER A O 1
ATOM 678 N N . GLU A 1 91 ? 3.874 8.911 -17.203 1.00 98.06 91 GLU A N 1
ATOM 679 C CA 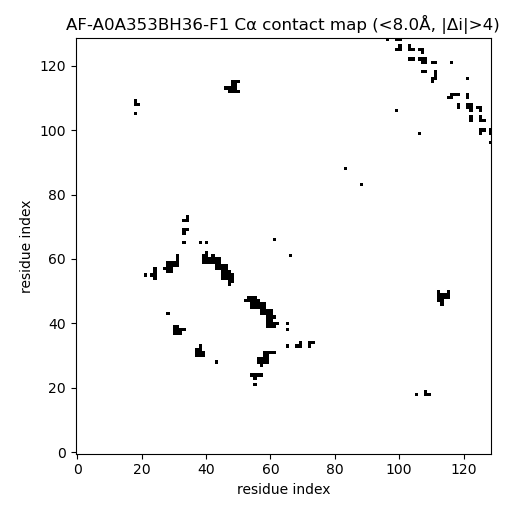. GLU A 1 91 ? 2.446 8.772 -17.517 1.00 98.06 91 GLU A CA 1
ATOM 680 C C . GLU A 1 91 ? 1.721 7.895 -16.481 1.00 98.06 91 GLU A C 1
ATOM 682 O O . GLU A 1 91 ? 0.702 8.309 -15.927 1.00 98.06 91 GLU A O 1
ATOM 687 N N . ILE A 1 92 ? 2.283 6.726 -16.152 1.00 97.00 92 ILE A N 1
ATOM 688 C CA . ILE A 1 92 ? 1.722 5.798 -15.156 1.00 97.00 92 ILE A CA 1
ATOM 689 C C . ILE A 1 92 ? 1.666 6.442 -13.766 1.00 97.00 92 ILE A C 1
ATOM 691 O O . ILE A 1 92 ? 0.626 6.393 -13.111 1.00 97.00 92 ILE A O 1
ATOM 695 N N . ILE A 1 93 ? 2.758 7.074 -13.324 1.00 96.25 93 ILE A N 1
ATOM 696 C CA . ILE A 1 93 ? 2.834 7.709 -12.000 1.00 96.25 93 ILE A CA 1
ATOM 697 C C . ILE A 1 93 ? 1.853 8.880 -11.902 1.00 96.25 93 ILE A C 1
ATOM 699 O O . ILE A 1 93 ? 1.136 8.986 -10.913 1.00 96.25 93 ILE A O 1
ATOM 703 N N . ARG A 1 94 ? 1.752 9.726 -12.936 1.00 96.75 94 ARG A N 1
ATOM 704 C CA . ARG A 1 94 ? 0.783 10.836 -12.957 1.00 96.75 94 ARG A CA 1
ATOM 705 C C . ARG A 1 94 ? -0.655 10.340 -12.899 1.00 96.75 94 ARG A C 1
ATOM 707 O O . ARG A 1 94 ? -1.468 10.925 -12.192 1.00 96.75 94 ARG A O 1
ATOM 714 N N . LYS A 1 95 ? -0.965 9.250 -13.604 1.00 97.75 95 LYS A N 1
ATOM 715 C CA . LYS A 1 95 ? -2.284 8.618 -13.517 1.00 97.75 95 LYS A CA 1
ATOM 716 C C . LYS A 1 95 ? -2.565 8.110 -12.101 1.00 97.75 95 LYS A C 1
ATOM 718 O O . LYS A 1 95 ? -3.660 8.325 -11.597 1.00 97.75 95 LYS A O 1
ATOM 723 N N . ALA A 1 96 ? -1.591 7.470 -11.454 1.00 96.38 96 ALA A N 1
ATOM 724 C CA . ALA A 1 96 ? -1.729 7.022 -10.070 1.00 96.38 96 ALA A CA 1
ATOM 725 C C . ALA A 1 96 ? -1.949 8.201 -9.104 1.00 96.38 96 ALA A C 1
ATOM 727 O O . ALA A 1 96 ? -2.871 8.143 -8.297 1.00 96.38 96 ALA A O 1
ATOM 728 N N . ALA A 1 97 ? -1.179 9.285 -9.237 1.00 95.62 97 ALA A N 1
ATOM 729 C CA . ALA A 1 97 ? -1.349 10.501 -8.439 1.00 95.62 97 ALA A CA 1
ATOM 730 C C . ALA A 1 97 ? -2.746 11.120 -8.621 1.00 95.62 97 ALA A C 1
ATOM 732 O O . ALA A 1 97 ? -3.417 11.423 -7.639 1.00 95.62 97 ALA A O 1
ATOM 733 N N . GLY A 1 98 ? -3.242 11.209 -9.861 1.00 96.12 98 GLY A N 1
ATOM 734 C CA . GLY A 1 98 ? -4.606 11.677 -10.137 1.00 96.12 98 GLY A CA 1
ATOM 735 C C . GLY A 1 98 ? -5.677 10.840 -9.429 1.00 96.12 98 GLY A C 1
ATOM 736 O O . GLY A 1 98 ? -6.564 11.392 -8.784 1.00 96.12 98 GLY A O 1
ATOM 737 N N . LEU A 1 99 ? -5.547 9.509 -9.457 1.00 96.06 99 LEU A N 1
ATOM 738 C CA . LEU A 1 99 ? -6.471 8.604 -8.761 1.00 96.06 99 LEU A CA 1
ATOM 739 C C . LEU A 1 99 ? -6.417 8.756 -7.232 1.00 96.06 99 LEU A C 1
ATOM 741 O O . LEU A 1 99 ? -7.443 8.622 -6.564 1.00 96.06 99 LEU A O 1
ATOM 745 N N . LEU A 1 100 ? -5.236 9.015 -6.665 1.00 94.00 100 LEU A N 1
ATOM 746 C CA . LEU A 1 100 ? -5.086 9.290 -5.233 1.00 94.00 100 LEU A CA 1
ATOM 747 C C . LEU A 1 100 ? -5.733 10.628 -4.865 1.00 94.00 100 LEU A C 1
ATOM 749 O O . LEU A 1 100 ? -6.473 10.698 -3.886 1.00 94.00 100 LEU A O 1
ATOM 753 N N . TRP A 1 101 ? -5.537 11.657 -5.691 1.00 94.06 101 TRP A N 1
ATOM 754 C CA . TRP A 1 101 ? -6.130 12.980 -5.504 1.00 94.06 101 TRP A CA 1
ATOM 755 C C . TRP A 1 101 ? -7.663 12.965 -5.546 1.00 94.06 101 TRP A C 1
ATOM 757 O O . TRP A 1 101 ? -8.325 13.589 -4.709 1.00 94.06 101 TRP A O 1
ATOM 767 N N . GLU A 1 102 ? -8.240 12.229 -6.499 1.00 95.44 102 GLU A N 1
ATOM 768 C CA . GLU A 1 102 ? -9.689 12.018 -6.608 1.00 95.44 102 GLU A CA 1
ATOM 769 C C . GLU A 1 102 ? -10.264 11.374 -5.337 1.00 95.44 102 GLU A C 1
ATOM 771 O O . GLU A 1 102 ? -11.362 11.720 -4.906 1.00 95.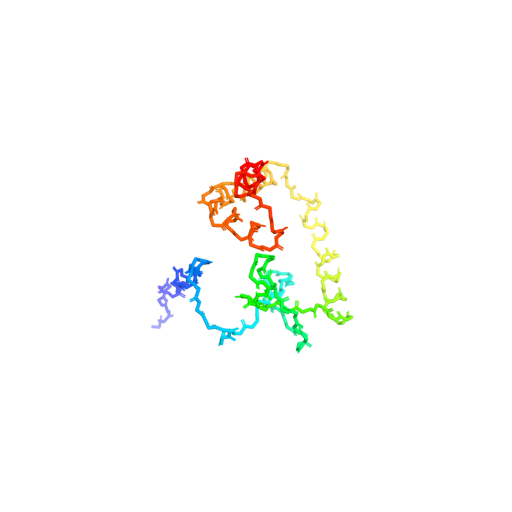44 102 GLU A O 1
ATOM 776 N N . ARG A 1 103 ? -9.497 10.484 -4.694 1.00 95.19 103 ARG A N 1
ATOM 777 C CA . ARG A 1 103 ? -9.907 9.710 -3.508 1.00 95.19 103 ARG A CA 1
ATOM 778 C C . ARG A 1 103 ? -9.402 10.281 -2.183 1.00 95.19 103 ARG A C 1
ATOM 780 O O . ARG A 1 103 ? -9.574 9.645 -1.142 1.00 95.19 103 ARG A O 1
ATOM 787 N N . ARG A 1 104 ? -8.788 11.466 -2.191 1.00 94.38 104 ARG A N 1
ATOM 788 C CA . ARG A 1 104 ? -8.044 12.007 -1.041 1.00 94.38 104 ARG A CA 1
ATOM 789 C C . ARG A 1 104 ? -8.866 12.131 0.244 1.00 94.38 104 ARG A C 1
ATOM 791 O O . ARG A 1 104 ? -8.324 11.892 1.311 1.00 94.38 104 ARG A O 1
ATOM 798 N N . GLU A 1 105 ? -10.156 12.469 0.169 1.00 94.44 105 GLU A N 1
ATOM 799 C CA . GLU A 1 105 ? -10.998 12.614 1.370 1.00 94.44 105 GLU A CA 1
ATOM 800 C C . GLU A 1 105 ? -11.272 11.244 2.017 1.00 94.44 105 GLU A C 1
ATOM 802 O O . GLU A 1 105 ? -11.176 11.099 3.234 1.00 94.44 105 GLU A O 1
ATOM 807 N N . ALA A 1 106 ? -11.518 10.208 1.205 1.00 92.31 106 ALA A N 1
ATOM 808 C CA . ALA A 1 106 ? -11.677 8.839 1.695 1.00 92.31 106 ALA A CA 1
ATOM 809 C C . ALA A 1 106 ? -10.369 8.306 2.302 1.00 92.31 106 ALA A C 1
ATOM 811 O O . ALA A 1 106 ? -10.376 7.726 3.388 1.00 92.31 106 ALA A O 1
ATOM 812 N N . LEU A 1 107 ? -9.233 8.564 1.641 1.00 93.50 107 LEU A N 1
ATOM 813 C CA . LEU A 1 107 ? -7.909 8.220 2.166 1.00 93.50 107 LEU A CA 1
ATOM 814 C C . LEU A 1 107 ? -7.617 8.965 3.476 1.00 93.50 107 LEU A C 1
ATOM 816 O O . LEU A 1 107 ? -7.164 8.355 4.438 1.00 93.50 107 LEU A O 1
ATOM 820 N N . ALA A 1 108 ? -7.931 10.257 3.561 1.00 94.25 108 ALA A N 1
ATOM 821 C CA . ALA A 1 108 ? -7.764 11.041 4.781 1.00 94.25 108 ALA A CA 1
ATOM 822 C C . ALA A 1 108 ? -8.592 10.478 5.945 1.00 94.25 108 ALA A C 1
ATOM 824 O O . ALA A 1 108 ? -8.084 10.387 7.062 1.00 94.25 108 ALA A O 1
ATOM 825 N N . GLY A 1 109 ? -9.837 10.065 5.686 1.00 93.19 109 GLY A N 1
ATOM 826 C CA . GLY A 1 109 ? -10.684 9.394 6.672 1.00 93.19 109 GLY A CA 1
ATOM 827 C C . GLY A 1 109 ? -10.064 8.089 7.171 1.00 93.19 109 GLY A C 1
ATOM 828 O O . GLY A 1 109 ? -9.930 7.899 8.379 1.00 93.19 109 GLY A O 1
ATOM 829 N N . LEU A 1 110 ? -9.604 7.233 6.252 1.00 92.38 110 LEU A N 1
ATOM 830 C CA . LEU A 1 110 ? -8.954 5.965 6.590 1.00 92.38 110 LEU A CA 1
ATOM 831 C C . LEU A 1 110 ? -7.721 6.180 7.477 1.00 92.38 110 LEU A C 1
ATOM 833 O O . LEU A 1 110 ? -7.623 5.600 8.556 1.00 92.38 110 LEU A O 1
ATOM 837 N N . VAL A 1 111 ? -6.811 7.064 7.062 1.00 92.25 111 VAL A N 1
ATOM 838 C CA . VAL A 1 111 ? -5.566 7.297 7.803 1.00 92.25 111 VAL A CA 1
ATOM 839 C C . VAL A 1 111 ? -5.840 8.000 9.142 1.00 92.25 111 VAL A C 1
ATOM 841 O O . VAL A 1 111 ? -5.133 7.759 10.120 1.00 92.25 111 VAL A O 1
ATOM 844 N N . ALA A 1 112 ? -6.870 8.848 9.241 1.00 94.62 112 ALA A N 1
ATOM 845 C CA . ALA A 1 112 ? -7.278 9.433 10.520 1.00 94.62 112 ALA A CA 1
ATOM 846 C C . ALA A 1 112 ? -7.739 8.358 11.519 1.00 94.62 112 ALA A C 1
ATOM 848 O O . ALA A 1 112 ? -7.323 8.400 12.676 1.00 94.62 112 ALA A O 1
ATOM 849 N N . ARG A 1 113 ? -8.533 7.379 11.067 1.00 93.50 113 ARG A N 1
ATOM 850 C CA . ARG A 1 113 ? -9.029 6.271 11.900 1.00 93.50 113 ARG A CA 1
ATOM 851 C C . ARG A 1 113 ? -7.917 5.301 12.296 1.00 93.50 1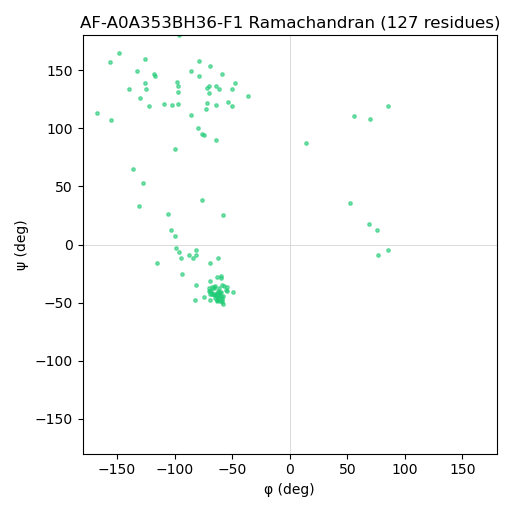13 ARG A C 1
ATOM 853 O O . ARG A 1 113 ? -7.768 4.987 13.473 1.00 93.50 113 ARG A O 1
ATOM 860 N N . GLU A 1 114 ? -7.094 4.882 11.335 1.00 92.38 114 GLU A N 1
ATOM 861 C CA . GLU A 1 114 ? -6.012 3.909 11.551 1.00 92.38 114 GLU A CA 1
ATOM 862 C C . GLU A 1 114 ? -4.868 4.471 12.412 1.00 92.38 114 GLU A C 1
ATOM 864 O O . GLU A 1 114 ? -4.340 3.783 13.289 1.00 92.38 114 GLU A O 1
ATOM 869 N N . ALA A 1 115 ? -4.465 5.724 12.172 1.00 91.69 115 ALA A N 1
ATOM 870 C CA . ALA A 1 115 ? -3.340 6.346 12.872 1.00 91.69 115 ALA A CA 1
ATOM 871 C C . ALA A 1 115 ? -3.765 7.178 14.094 1.00 91.69 115 ALA A C 1
ATOM 873 O O . ALA A 1 115 ? -2.908 7.595 14.871 1.00 91.69 115 ALA A O 1
ATOM 874 N N . GLY A 1 116 ? -5.063 7.457 14.265 1.00 91.44 116 GLY A N 1
ATOM 875 C CA . GLY A 1 116 ? -5.593 8.276 15.363 1.00 91.44 116 GLY A CA 1
ATOM 876 C C . GLY A 1 116 ? -5.218 9.757 15.289 1.00 91.44 116 GLY A C 1
ATOM 877 O O . GLY A 1 116 ? -5.280 10.467 16.294 1.00 91.44 116 GLY A O 1
ATOM 878 N N . LYS A 1 117 ? -4.787 10.247 14.121 1.00 90.00 117 LYS A N 1
ATOM 879 C CA . LYS A 1 117 ? -4.381 11.649 13.953 1.00 90.00 117 LYS A CA 1
ATOM 880 C C . LYS A 1 117 ? -5.584 12.547 13.647 1.00 90.00 117 LYS A C 1
ATOM 882 O O . LYS A 1 117 ? -6.510 12.119 12.958 1.00 90.00 117 LYS A O 1
ATOM 887 N N . PRO A 1 118 ? -5.550 13.830 14.058 1.00 94.06 118 PRO A N 1
ATOM 888 C CA . PRO A 1 118 ? -6.546 14.807 13.634 1.00 94.06 118 PRO A CA 1
ATOM 889 C C . PRO A 1 118 ? -6.734 14.814 12.110 1.00 94.06 118 PRO A C 1
ATOM 891 O O . PRO A 1 118 ? -5.749 14.895 11.370 1.00 94.06 118 PRO A O 1
ATOM 894 N N . TYR A 1 119 ? -7.990 14.809 11.648 1.00 92.50 119 TYR A N 1
ATOM 895 C CA . TYR A 1 119 ? -8.346 14.728 10.221 1.00 92.50 119 TYR A CA 1
ATOM 896 C C . TYR A 1 119 ? -7.582 15.731 9.352 1.00 92.50 119 TYR A C 1
ATOM 898 O O . TYR A 1 119 ? -7.081 15.379 8.291 1.00 92.50 119 TYR A O 1
ATOM 906 N N . ARG A 1 120 ? -7.401 16.969 9.833 1.00 94.25 120 ARG A N 1
ATOM 907 C CA . ARG A 1 120 ? -6.635 18.007 9.121 1.00 94.25 120 ARG A CA 1
ATOM 908 C C . ARG A 1 120 ? -5.214 17.566 8.741 1.00 94.25 120 ARG A C 1
ATOM 910 O O . ARG A 1 120 ? -4.735 17.920 7.671 1.00 94.25 120 ARG A O 1
ATOM 917 N N . TYR A 1 121 ? -4.547 16.787 9.596 1.0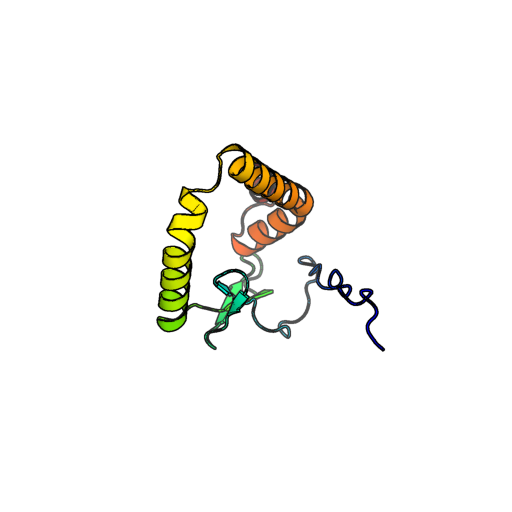0 93.31 121 TYR A N 1
ATOM 918 C CA . TYR A 1 121 ? -3.203 16.275 9.334 1.00 93.31 121 TYR A CA 1
ATOM 919 C C . TYR A 1 121 ? -3.234 15.040 8.435 1.00 93.31 121 TYR A C 1
ATOM 921 O O . TYR A 1 121 ? -2.353 14.883 7.597 1.00 93.31 121 TYR A O 1
ATOM 929 N N . ALA A 1 122 ? -4.257 14.189 8.565 1.00 93.12 122 ALA A N 1
ATOM 930 C CA . ALA A 1 122 ? -4.469 13.076 7.641 1.00 93.12 122 ALA A CA 1
ATOM 931 C C . ALA A 1 122 ? -4.738 13.566 6.213 1.00 93.12 122 ALA A C 1
ATOM 933 O O . ALA A 1 122 ? -4.159 13.057 5.260 1.00 93.12 122 ALA A O 1
ATOM 934 N N . ARG A 1 123 ? -5.550 14.614 6.076 1.00 92.25 123 ARG A N 1
ATOM 935 C CA . ARG A 1 123 ? -5.864 15.234 4.794 1.00 92.25 123 ARG A CA 1
ATOM 936 C C . ARG A 1 123 ? -4.648 15.882 4.145 1.00 92.25 123 ARG A C 1
ATOM 938 O O . ARG A 1 123 ? -4.393 15.624 2.976 1.00 92.25 123 ARG A O 1
ATOM 945 N N . ALA A 1 124 ? -3.862 16.641 4.907 1.00 91.75 124 ALA A N 1
ATOM 946 C CA . ALA A 1 124 ? -2.617 17.218 4.399 1.00 91.75 124 ALA A CA 1
ATOM 947 C C . ALA A 1 124 ? -1.612 16.149 3.921 1.00 91.75 124 ALA A C 1
ATOM 949 O O . ALA A 1 124 ? -0.783 16.422 3.058 1.00 91.75 124 ALA A O 1
ATOM 950 N N . GLU A 1 125 ? -1.664 14.934 4.476 1.00 89.81 125 GLU A N 1
ATOM 951 C CA . GLU A 1 125 ? -0.863 13.802 4.002 1.00 89.81 125 GLU A CA 1
ATOM 952 C C . GLU A 1 125 ? -1.404 13.221 2.694 1.00 89.81 125 GLU A C 1
ATOM 954 O O . GLU A 1 125 ? -0.626 13.034 1.763 1.00 89.81 125 GLU A O 1
ATOM 959 N N . ALA A 1 126 ? -2.720 13.015 2.592 1.00 88.75 126 ALA A N 1
ATOM 960 C CA . ALA A 1 126 ? -3.370 12.542 1.366 1.00 88.75 126 ALA A CA 1
ATOM 961 C C . ALA A 1 126 ? -3.236 13.533 0.190 1.00 88.75 126 ALA A C 1
ATOM 963 O O . ALA A 1 126 ? -3.225 13.131 -0.971 1.00 88.75 126 ALA A O 1
ATOM 964 N N . GLU A 1 127 ? -3.110 14.829 0.477 1.00 89.25 127 GLU A N 1
ATOM 965 C CA . GLU A 1 127 ? -2.890 15.886 -0.518 1.00 89.25 127 GLU A CA 1
ATOM 966 C C . GLU A 1 127 ? -1.417 16.023 -0.959 1.00 89.25 127 GLU A C 1
ATOM 968 O O . GLU A 1 127 ? -1.141 16.747 -1.911 1.00 89.25 127 GLU A O 1
ATOM 973 N N . ARG A 1 128 ? -0.457 15.346 -0.304 1.00 84.50 128 ARG A N 1
ATOM 974 C CA . ARG A 1 128 ? 0.979 15.412 -0.664 1.00 84.50 128 ARG A CA 1
ATOM 975 C C . ARG A 1 128 ? 1.357 14.492 -1.843 1.00 84.50 128 ARG A C 1
ATOM 977 O O . ARG A 1 128 ? 2.513 14.493 -2.266 1.00 84.50 128 ARG A O 1
ATOM 984 N N . THR A 1 129 ? 0.414 13.688 -2.324 1.00 62.62 129 THR A N 1
ATOM 985 C CA . THR A 1 129 ? 0.577 12.678 -3.387 1.00 62.62 129 THR A CA 1
ATOM 986 C C . THR A 1 129 ? 0.309 13.227 -4.778 1.00 62.62 129 THR A C 1
ATOM 988 O O . THR A 1 129 ? 1.050 12.821 -5.703 1.00 62.62 129 THR A O 1
#

Mean predicted aligned error: 9.68 Å

pLDDT: mean 82.69, std 22.47, range [30.67, 98.19]

Foldseek 3Di:
DDDDPPPPDDDPDDDPDPLPDPDDPPDDAAFDAALNDGDAPPDKDFQFQPVPRDGDGIHHDDDPVSVVSNVVSCVVCVVVVVPDDPVNVVVVVVVVLVVLVVCLLVQLSVCCRRVVDDSVVSSVVSNVD

Radius of gyration: 18.88 Å; Cα contacts (8 Å, |Δi|>4): 127; chains: 1; bounding box: 35×38×58 Å

Sequence (129 aa):
MLRDDRQTARRSGQTERDWNSGGSIMAKAIPMLIAGREAHSGKTLPVLDKYTGDAFEEVSVAGPAEVEQALAAAEKSREAMATLPAHKRSEIIRKAAGLLWERREALAGLVAREAGKPYRYARAEAERT

Nearest PDB structures (foldseek):
  2w8p-assembly1_A  TM=8.901E-01  e=3.704E-04  Homo sapiens
  2jg7-assembly1_A  TM=9.303E-01  e=6.162E-04  Acanthopagrus schlegelii
  2w8o-assembly1_A  TM=9.580E-01  e=1.093E-03  Homo sapiens
  4x0u-assembly1_A-3  TM=9.288E-01  e=9.620E-04  Homo sapiens
  6u2x-assembly2_H  TM=9.331E-01  e=1.502E-03  Homo sapiens

Solvent-accessible surface area (backbone atoms only — not comparable to full-atom values): 7877 Å² total; per-residue (Å²): 133,88,86,80,92,84,73,84,70,89,80,90,73,88,80,89,75,67,88,81,62,91,71,78,95,80,66,82,55,45,59,39,75,46,91,89,36,81,43,76,64,89,41,71,45,75,41,40,28,57,82,82,65,48,69,78,48,39,34,39,42,81,44,72,69,54,49,52,52,39,50,55,46,50,61,72,42,44,64,64,58,70,70,51,52,70,69,59,52,50,52,53,51,52,53,51,30,51,55,44,56,76,41,19,68,63,49,9,52,50,47,16,36,59,70,52,44,61,52,72,61,24,34,58,54,35,69,72,93

Secondary structure (DSSP, 8-state):
----S--S----------TT----S-S-PBPEEETTEEE--S-EEEEEPTTT--EEEEEEPP-HHHHHHHHHHHHHHHHHHHHS-HHHHHHHHHHHHHHHHHTHHHHHHHHHHHH---HHHHHHHHTT-